Protein AF-A0A2U2X7D5-F1 (afdb_monomer_lite)

Structure (mmCIF, N/CA/C/O backbone):
data_AF-A0A2U2X7D5-F1
#
_entry.id   AF-A0A2U2X7D5-F1
#
loop_
_atom_site.group_PDB
_atom_site.id
_atom_site.type_symbol
_atom_site.label_atom_id
_atom_site.label_alt_id
_atom_site.label_comp_id
_atom_site.label_asym_id
_atom_site.label_entity_id
_atom_site.label_seq_id
_atom_site.pdbx_PDB_ins_code
_atom_site.Cartn_x
_atom_site.Cartn_y
_atom_site.Cartn_z
_atom_site.occupancy
_atom_site.B_iso_or_equiv
_atom_site.auth_seq_id
_atom_site.auth_comp_id
_atom_site.auth_asym_id
_atom_site.auth_atom_id
_atom_site.pdbx_PDB_model_num
ATOM 1 N N . MET A 1 1 ? -16.899 -3.109 18.003 1.00 72.12 1 MET A N 1
ATOM 2 C CA . MET A 1 1 ? -15.573 -3.790 18.032 1.00 72.12 1 MET A CA 1
ATOM 3 C C . MET A 1 1 ? -14.625 -3.086 19.000 1.00 72.12 1 MET A C 1
ATOM 5 O O . MET A 1 1 ? -14.652 -1.865 19.050 1.00 72.12 1 MET A O 1
ATOM 9 N N . LYS A 1 2 ? -13.790 -3.802 19.772 1.00 86.75 2 LYS A N 1
ATOM 10 C CA . LYS A 1 2 ? -12.729 -3.181 20.606 1.00 86.75 2 LYS A CA 1
ATOM 11 C C . LYS A 1 2 ? -11.698 -2.463 19.715 1.00 86.75 2 LYS A C 1
ATOM 13 O O . LYS A 1 2 ? -11.470 -2.922 18.602 1.00 86.75 2 LYS A O 1
ATOM 18 N N . ASN A 1 3 ? -11.080 -1.376 20.196 1.00 86.38 3 ASN A N 1
ATOM 19 C CA . ASN A 1 3 ? -10.148 -0.552 19.397 1.00 86.38 3 ASN A CA 1
ATOM 20 C C . ASN A 1 3 ? -8.998 -1.386 18.812 1.00 86.38 3 ASN A C 1
ATOM 22 O O . ASN A 1 3 ? -8.697 -1.271 17.631 1.00 86.38 3 ASN A O 1
ATOM 26 N N . TRP A 1 4 ? -8.455 -2.316 19.602 1.00 91.12 4 TRP A N 1
ATOM 27 C CA . TRP A 1 4 ? -7.418 -3.253 19.162 1.00 91.12 4 TRP A CA 1
ATOM 28 C C . TRP A 1 4 ? -7.800 -4.068 17.915 1.00 91.12 4 TRP A C 1
ATOM 30 O O . TRP A 1 4 ? -6.977 -4.262 17.029 1.00 91.12 4 TRP A O 1
ATOM 40 N N . LYS A 1 5 ? -9.067 -4.495 17.791 1.00 93.31 5 LYS A N 1
ATOM 41 C CA . LYS A 1 5 ? -9.530 -5.252 16.614 1.00 93.31 5 LYS A CA 1
ATOM 42 C C . LYS A 1 5 ? -9.531 -4.398 15.341 1.00 93.31 5 LYS A C 1
ATOM 44 O O . LYS A 1 5 ? -9.270 -4.924 14.269 1.00 93.31 5 LYS A O 1
ATOM 49 N N . ILE A 1 6 ? -9.813 -3.097 15.462 1.00 92.56 6 ILE A N 1
ATOM 50 C CA . ILE A 1 6 ? -9.804 -2.155 14.331 1.00 92.56 6 ILE A CA 1
ATOM 51 C C . ILE A 1 6 ? -8.370 -1.958 13.838 1.00 92.56 6 ILE A C 1
ATOM 53 O O . ILE A 1 6 ? -8.131 -2.023 12.635 1.00 92.56 6 ILE A O 1
ATOM 57 N N . ILE A 1 7 ? -7.430 -1.776 1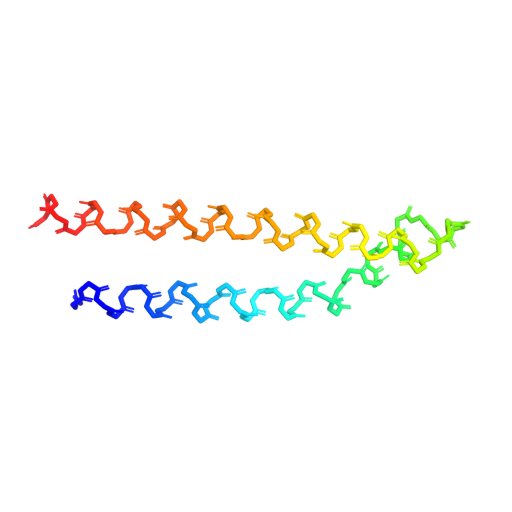4.768 1.00 94.19 7 ILE A N 1
ATOM 58 C CA . ILE A 1 7 ? -6.003 -1.630 14.461 1.00 94.19 7 ILE A CA 1
ATOM 59 C C . ILE A 1 7 ? -5.483 -2.896 13.771 1.00 94.19 7 ILE A C 1
ATOM 61 O O . ILE A 1 7 ? -4.898 -2.805 12.697 1.00 94.19 7 ILE A O 1
ATOM 65 N N . LEU A 1 8 ? -5.767 -4.077 14.335 1.00 95.62 8 LEU A N 1
ATOM 66 C CA . LEU A 1 8 ? -5.335 -5.355 13.765 1.00 95.62 8 LEU A CA 1
ATOM 67 C C . LEU A 1 8 ? -5.879 -5.568 12.345 1.00 95.62 8 LEU A C 1
ATOM 69 O O . LEU A 1 8 ? -5.140 -6.008 11.472 1.00 95.62 8 LEU A O 1
ATOM 73 N N . LEU A 1 9 ? -7.148 -5.224 12.102 1.00 96.44 9 LEU A N 1
ATOM 74 C CA . LEU A 1 9 ? -7.763 -5.333 10.778 1.00 96.44 9 LEU A CA 1
ATOM 75 C C . LEU A 1 9 ? -7.071 -4.430 9.749 1.00 96.44 9 LEU A C 1
ATOM 77 O O . LEU A 1 9 ? -6.739 -4.894 8.663 1.00 96.44 9 LEU A O 1
ATOM 81 N N . HIS A 1 10 ? -6.839 -3.157 10.085 1.00 95.69 10 HIS A N 1
ATOM 82 C CA . HIS A 1 10 ? -6.181 -2.215 9.173 1.00 95.69 10 HIS A CA 1
ATOM 83 C C . HIS A 1 10 ? -4.728 -2.610 8.912 1.00 95.69 10 HIS A C 1
ATOM 85 O O . HIS A 1 10 ? -4.266 -2.521 7.778 1.00 95.69 10 HIS A O 1
ATOM 91 N N . PHE A 1 11 ? -4.027 -3.103 9.932 1.00 95.38 11 PHE A N 1
ATOM 92 C CA . PHE A 1 11 ? -2.659 -3.583 9.788 1.00 95.38 11 PHE A CA 1
ATOM 93 C C . PHE A 1 11 ? -2.577 -4.849 8.923 1.00 95.38 11 PHE A C 1
ATOM 95 O O . PHE A 1 11 ? -1.741 -4.933 8.027 1.00 95.38 11 PHE A O 1
ATOM 102 N N . ALA A 1 12 ? -3.487 -5.808 9.120 1.00 97.31 12 ALA A N 1
ATOM 103 C CA . ALA A 1 12 ? -3.576 -6.996 8.273 1.00 97.31 12 ALA A CA 1
ATOM 104 C C . ALA A 1 12 ? -3.904 -6.631 6.815 1.00 97.31 12 ALA A C 1
ATOM 106 O O . ALA A 1 12 ? -3.279 -7.155 5.894 1.00 97.31 12 ALA A O 1
ATOM 107 N N . ALA A 1 13 ? -4.834 -5.694 6.604 1.00 96.88 13 ALA A N 1
ATOM 108 C CA . ALA A 1 13 ? -5.159 -5.181 5.276 1.00 96.88 13 ALA A CA 1
ATOM 109 C C . ALA A 1 13 ? -3.956 -4.480 4.624 1.00 96.88 13 ALA A C 1
ATOM 111 O O . ALA A 1 13 ? -3.680 -4.714 3.451 1.00 96.88 13 ALA A O 1
ATOM 112 N N . PHE A 1 14 ? -3.204 -3.677 5.382 1.00 97.69 14 PHE A N 1
ATOM 113 C CA . PHE A 1 14 ? -1.980 -3.033 4.905 1.00 97.69 14 PHE A CA 1
ATOM 114 C C . PHE A 1 14 ? -0.933 -4.055 4.443 1.00 97.69 14 PHE A C 1
ATOM 116 O O . PHE A 1 14 ? -0.387 -3.910 3.349 1.00 97.69 14 PHE A O 1
ATOM 123 N N . ILE A 1 15 ? -0.687 -5.107 5.230 1.00 97.50 15 ILE A N 1
ATOM 124 C CA . ILE A 1 15 ? 0.244 -6.181 4.853 1.00 97.50 15 ILE A CA 1
ATOM 125 C C . ILE A 1 15 ? -0.230 -6.872 3.572 1.00 97.50 15 ILE A C 1
ATOM 127 O O . ILE A 1 15 ? 0.548 -7.008 2.630 1.00 97.50 15 ILE A O 1
ATOM 131 N N . ALA A 1 16 ? -1.504 -7.269 3.509 1.00 97.69 16 ALA A N 1
ATOM 132 C CA . ALA A 1 16 ? -2.061 -7.945 2.340 1.00 97.69 16 ALA A CA 1
ATOM 133 C C . ALA A 1 16 ? -1.935 -7.086 1.070 1.00 97.69 16 ALA A C 1
ATOM 135 O O . ALA A 1 16 ? -1.450 -7.564 0.045 1.00 97.69 16 ALA A O 1
ATOM 136 N N . LEU A 1 17 ? -2.299 -5.804 1.149 1.00 97.12 17 LEU A N 1
ATOM 137 C CA . LEU A 1 17 ? -2.183 -4.866 0.031 1.00 97.12 17 LEU A CA 1
ATOM 138 C C . LEU A 1 17 ? -0.727 -4.621 -0.374 1.00 97.12 17 LEU A C 1
ATOM 140 O O . LEU A 1 17 ? -0.445 -4.530 -1.564 1.00 97.12 17 LEU A O 1
ATOM 144 N N . SER A 1 18 ? 0.199 -4.558 0.584 1.00 96.94 18 SER A N 1
ATOM 145 C CA . SER A 1 18 ? 1.630 -4.380 0.299 1.00 96.94 18 SER A CA 1
ATOM 146 C C . SER A 1 18 ? 2.208 -5.574 -0.459 1.00 96.94 18 SER A C 1
ATOM 148 O O . SER A 1 18 ? 2.952 -5.392 -1.419 1.00 96.94 18 SER A O 1
ATOM 150 N N . ILE A 1 19 ? 1.826 -6.796 -0.075 1.00 96.94 19 ILE A N 1
ATOM 151 C CA . ILE A 1 19 ? 2.228 -8.023 -0.776 1.00 96.94 19 ILE A CA 1
ATOM 152 C C . ILE A 1 19 ? 1.670 -8.020 -2.204 1.00 96.94 19 ILE A C 1
ATOM 154 O O . ILE A 1 19 ? 2.418 -8.240 -3.155 1.00 96.94 19 ILE A O 1
ATOM 158 N N . ILE A 1 20 ? 0.377 -7.716 -2.364 1.00 97.00 20 ILE A N 1
ATOM 159 C CA . ILE A 1 20 ? -0.264 -7.617 -3.684 1.00 97.00 20 ILE A CA 1
ATOM 160 C C . ILE A 1 20 ? 0.448 -6.570 -4.547 1.00 97.00 20 ILE A C 1
ATOM 162 O O . ILE A 1 20 ? 0.744 -6.841 -5.711 1.00 97.00 20 ILE A O 1
ATOM 166 N N . TRP A 1 21 ? 0.757 -5.398 -3.984 1.00 96.62 21 TRP A N 1
ATOM 167 C CA . TRP A 1 21 ? 1.460 -4.333 -4.693 1.00 96.62 21 TRP A CA 1
ATOM 168 C C . TRP A 1 21 ? 2.862 -4.759 -5.127 1.00 96.62 21 TRP A C 1
ATOM 170 O O . TRP A 1 21 ? 3.196 -4.572 -6.290 1.00 96.62 21 TRP A O 1
ATOM 180 N N . CYS A 1 22 ? 3.647 -5.390 -4.249 1.00 94.75 22 CYS A N 1
ATOM 181 C CA . CYS A 1 22 ? 4.983 -5.899 -4.580 1.00 94.75 22 CYS A CA 1
ATOM 182 C C . CYS A 1 22 ? 4.978 -6.777 -5.838 1.00 94.75 22 CYS A C 1
ATOM 184 O O . CYS A 1 22 ? 5.771 -6.552 -6.752 1.00 94.75 22 CYS A O 1
ATOM 186 N N . PHE A 1 23 ? 4.065 -7.751 -5.902 1.00 92.69 23 PHE A N 1
ATOM 187 C CA . PHE A 1 23 ? 3.970 -8.659 -7.047 1.00 92.69 23 PHE A CA 1
ATOM 188 C C . PHE A 1 23 ? 3.341 -8.001 -8.280 1.00 92.69 23 PHE A C 1
ATOM 190 O O . PHE A 1 23 ? 3.722 -8.301 -9.409 1.00 92.69 23 PHE A O 1
ATOM 197 N N . SER A 1 24 ? 2.403 -7.073 -8.086 1.00 94.12 24 SER A N 1
ATOM 198 C CA . SER A 1 24 ? 1.734 -6.388 -9.199 1.00 94.12 24 SER A CA 1
ATOM 199 C C . SER A 1 24 ? 2.605 -5.300 -9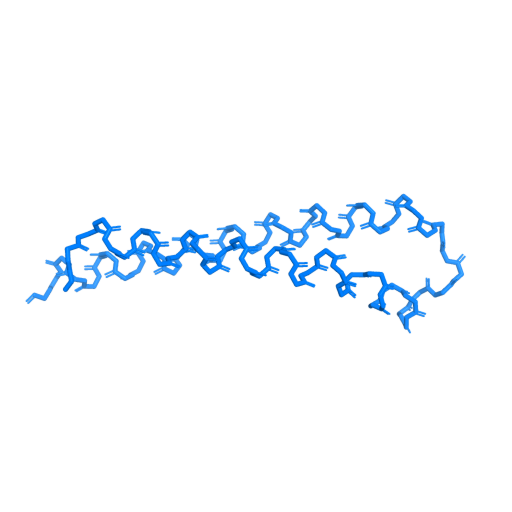.829 1.00 94.12 24 SER A C 1
ATOM 201 O O . SER A 1 24 ? 2.474 -5.034 -11.023 1.00 94.12 24 SER A O 1
ATOM 203 N N . ALA A 1 25 ? 3.509 -4.687 -9.060 1.00 92.81 25 ALA A N 1
ATOM 204 C CA . ALA A 1 25 ? 4.339 -3.568 -9.496 1.00 92.81 25 ALA A CA 1
ATOM 205 C C . ALA A 1 25 ? 5.216 -3.924 -10.701 1.00 92.81 25 ALA A C 1
ATOM 207 O O . ALA A 1 25 ? 5.410 -3.082 -11.572 1.00 92.81 25 ALA A O 1
ATOM 208 N N . GLU A 1 26 ? 5.702 -5.166 -10.796 1.00 89.44 26 GLU A N 1
ATOM 209 C CA . GLU A 1 26 ? 6.483 -5.602 -11.958 1.00 89.44 26 GLU A CA 1
ATOM 210 C C . GLU A 1 26 ? 5.624 -5.618 -13.228 1.00 89.44 26 GLU A C 1
ATOM 212 O O . GLU A 1 26 ? 6.014 -5.059 -14.251 1.00 89.44 26 GLU A O 1
ATOM 217 N N . SER A 1 27 ? 4.426 -6.204 -13.152 1.00 90.31 27 SER A N 1
ATOM 218 C CA . SER A 1 27 ? 3.481 -6.248 -14.273 1.00 90.31 27 SER A CA 1
ATOM 219 C C . SER A 1 27 ? 3.062 -4.843 -14.715 1.00 90.31 27 SER A C 1
ATOM 221 O O . SER A 1 27 ? 3.052 -4.537 -15.908 1.00 90.31 27 SER A O 1
ATOM 223 N N . VAL A 1 28 ? 2.792 -3.948 -13.759 1.00 90.38 28 VAL A N 1
ATOM 224 C CA . VAL A 1 28 ? 2.493 -2.536 -14.044 1.00 90.38 28 VAL A CA 1
ATOM 225 C C . VAL A 1 28 ? 3.662 -1.874 -14.773 1.00 90.38 28 VAL A C 1
ATOM 227 O O . VAL A 1 28 ? 3.445 -1.227 -15.796 1.00 90.38 28 VAL A O 1
ATOM 230 N N . LEU A 1 29 ? 4.898 -2.077 -14.306 1.00 89.88 29 LEU A N 1
ATOM 231 C CA . LEU A 1 29 ? 6.080 -1.502 -14.950 1.00 89.88 29 LEU A CA 1
ATOM 232 C C . LEU A 1 29 ? 6.245 -2.006 -16.388 1.00 89.88 29 LEU A C 1
ATOM 234 O O . LEU A 1 29 ? 6.498 -1.208 -17.288 1.00 89.88 29 LEU A O 1
ATOM 238 N N . ARG A 1 30 ? 6.035 -3.312 -16.613 1.00 86.62 30 ARG A N 1
ATOM 239 C CA . ARG A 1 30 ? 6.117 -3.922 -17.949 1.00 86.62 30 ARG A CA 1
ATOM 240 C C . ARG A 1 30 ? 5.105 -3.354 -18.933 1.00 86.62 30 ARG A C 1
ATOM 242 O O . ARG A 1 30 ? 5.438 -3.204 -20.101 1.00 86.62 30 ARG A O 1
ATOM 249 N N . ASN A 1 31 ? 3.907 -3.015 -18.474 1.00 88.12 31 ASN A N 1
ATOM 250 C CA . ASN A 1 31 ? 2.868 -2.482 -19.352 1.00 88.12 31 ASN A CA 1
ATOM 251 C C . ASN A 1 31 ? 2.996 -0.973 -19.598 1.00 88.12 31 ASN A C 1
ATOM 253 O O . ASN A 1 31 ? 2.583 -0.497 -20.650 1.00 88.12 31 ASN A O 1
ATOM 257 N N . VAL A 1 32 ? 3.536 -0.213 -18.639 1.00 86.94 32 VAL A N 1
ATOM 258 C CA . VAL A 1 32 ? 3.586 1.259 -18.716 1.00 86.94 32 VAL A CA 1
ATOM 259 C C . VAL A 1 32 ? 4.903 1.765 -19.302 1.00 86.94 32 VAL A C 1
ATOM 261 O O . VAL A 1 32 ? 4.901 2.749 -20.037 1.00 86.94 32 VAL A O 1
ATOM 264 N N . ALA A 1 33 ? 6.028 1.124 -18.976 1.00 84.62 33 ALA A N 1
ATOM 265 C CA . ALA A 1 33 ? 7.351 1.594 -19.378 1.00 84.62 33 ALA A CA 1
ATOM 266 C C . ALA A 1 33 ? 8.355 0.434 -19.556 1.00 84.62 33 ALA A C 1
ATOM 268 O O . ALA A 1 33 ? 9.292 0.297 -18.763 1.00 84.62 33 ALA A O 1
ATOM 269 N N . PRO A 1 34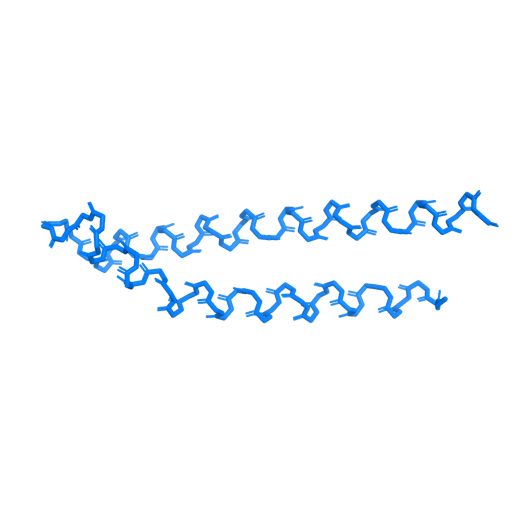 ? 8.183 -0.398 -20.602 1.00 80.00 34 PRO A N 1
ATOM 270 C CA . PRO A 1 34 ? 8.977 -1.610 -20.811 1.00 80.00 34 PRO A CA 1
ATOM 271 C C . PRO A 1 34 ? 10.453 -1.380 -21.163 1.00 80.00 34 PRO A C 1
ATOM 273 O O . PRO A 1 34 ? 11.237 -2.318 -21.122 1.00 80.00 34 PRO A O 1
ATOM 276 N N . GLU A 1 35 ? 10.857 -0.163 -21.523 1.00 81.81 35 GLU A N 1
ATOM 277 C CA . GLU A 1 35 ? 12.240 0.126 -21.946 1.00 81.81 35 GLU A CA 1
ATOM 278 C C . GLU A 1 35 ? 13.114 0.709 -20.828 1.00 81.81 35 GLU A C 1
ATOM 280 O O . GLU A 1 35 ? 14.295 0.996 -21.023 1.00 81.81 35 GLU A O 1
ATOM 285 N N . LEU A 1 36 ? 12.543 0.912 -19.640 1.00 81.62 36 LEU A N 1
ATOM 286 C CA . LEU A 1 36 ? 13.242 1.530 -18.525 1.00 81.62 36 LEU A CA 1
ATOM 287 C C . LEU A 1 36 ? 14.067 0.517 -17.712 1.00 81.62 36 LEU A C 1
ATOM 289 O O . LEU A 1 36 ? 13.832 -0.688 -17.739 1.00 81.62 36 LEU A O 1
ATOM 293 N N . ASN A 1 37 ? 15.037 1.028 -16.945 1.00 75.00 37 ASN A N 1
ATOM 294 C CA . ASN A 1 37 ? 15.929 0.237 -16.094 1.00 75.00 37 ASN A CA 1
ATOM 295 C C . ASN A 1 37 ? 15.130 -0.504 -14.996 1.00 75.00 37 ASN A C 1
ATOM 297 O O . ASN A 1 37 ? 14.835 0.046 -13.930 1.00 75.00 37 ASN A O 1
ATOM 301 N N . TYR A 1 38 ? 14.729 -1.745 -15.296 1.00 80.06 38 TYR A N 1
ATOM 302 C CA . TYR A 1 38 ? 13.610 -2.429 -14.638 1.00 80.06 38 TYR A CA 1
ATOM 303 C C . TYR A 1 38 ? 13.739 -2.533 -13.127 1.00 80.06 38 TYR A C 1
ATOM 305 O O . T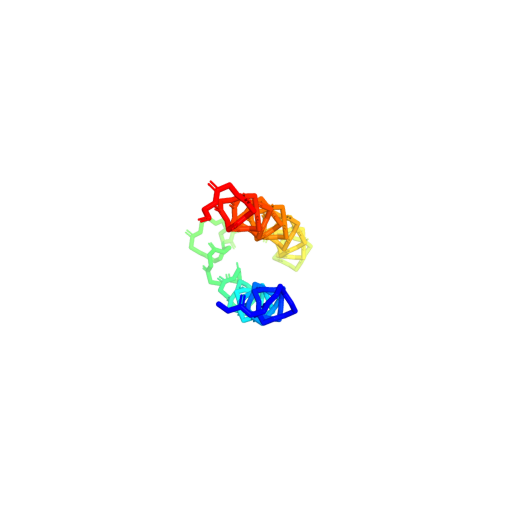YR A 1 38 ? 12.794 -2.226 -12.411 1.00 80.06 38 TYR A O 1
ATOM 313 N N . VAL A 1 39 ? 14.898 -2.967 -12.635 1.00 87.94 39 VAL A N 1
ATOM 314 C CA . VAL A 1 39 ? 15.062 -3.298 -11.215 1.00 87.94 39 VAL A CA 1
ATOM 315 C C . VAL A 1 39 ? 15.056 -2.038 -10.356 1.00 87.94 39 VAL A C 1
ATOM 317 O O . VAL A 1 39 ? 14.338 -1.977 -9.361 1.00 87.94 39 VAL A O 1
ATOM 320 N N . GLU A 1 40 ? 15.807 -1.007 -10.750 1.00 90.38 40 GLU A N 1
ATOM 321 C CA . GLU A 1 40 ? 15.895 0.235 -9.976 1.00 90.38 40 GLU A CA 1
ATOM 322 C C . GLU A 1 40 ? 14.532 0.934 -9.885 1.00 90.38 40 GLU A C 1
ATOM 324 O O . GLU A 1 40 ? 14.116 1.392 -8.817 1.00 90.38 40 GLU A O 1
ATOM 329 N N . ILE A 1 41 ? 13.812 0.989 -11.004 1.00 92.00 41 ILE A N 1
ATOM 330 C CA . ILE A 1 41 ? 12.529 1.685 -11.084 1.00 92.00 41 ILE A CA 1
ATOM 331 C C . ILE A 1 41 ? 11.428 0.854 -10.428 1.00 92.00 41 ILE A C 1
ATOM 333 O O . ILE A 1 41 ? 10.582 1.422 -9.738 1.00 92.00 41 ILE A O 1
ATOM 337 N N . TRP A 1 42 ? 11.472 -0.476 -10.547 1.00 92.62 42 TRP A N 1
ATOM 338 C CA . TRP A 1 42 ? 10.585 -1.369 -9.804 1.00 92.62 42 TRP A CA 1
ATOM 339 C C . TRP A 1 42 ? 10.736 -1.174 -8.292 1.00 92.62 42 TRP A C 1
ATOM 341 O O . TRP A 1 42 ? 9.733 -0.960 -7.614 1.00 92.62 42 TRP A O 1
ATOM 351 N N . ILE A 1 43 ? 11.967 -1.139 -7.761 1.00 93.94 43 ILE A N 1
ATOM 352 C CA . ILE A 1 43 ? 12.211 -0.894 -6.328 1.00 93.94 43 ILE A CA 1
ATOM 353 C C . ILE A 1 43 ? 11.633 0.461 -5.904 1.00 93.94 43 ILE A C 1
ATOM 355 O O . ILE A 1 43 ? 10.912 0.542 -4.907 1.00 93.94 43 ILE A O 1
ATOM 359 N N . LYS A 1 44 ? 11.902 1.529 -6.669 1.00 94.12 44 LYS A N 1
ATOM 360 C CA . LYS A 1 44 ? 11.364 2.872 -6.389 1.00 94.12 44 LYS A CA 1
ATOM 361 C C . LYS A 1 44 ? 9.832 2.881 -6.385 1.00 94.12 44 LYS A C 1
ATOM 363 O O . LYS A 1 44 ? 9.230 3.462 -5.481 1.00 94.12 44 LYS A O 1
ATOM 368 N N . LEU A 1 45 ? 9.202 2.211 -7.351 1.00 94.31 45 LEU A N 1
ATOM 369 C CA . LEU A 1 45 ? 7.746 2.103 -7.463 1.00 94.31 45 LEU A CA 1
ATOM 370 C C . LEU A 1 45 ? 7.136 1.317 -6.294 1.00 94.31 45 LEU A C 1
ATOM 372 O O . LEU A 1 45 ? 6.124 1.731 -5.725 1.00 94.31 45 LEU A O 1
ATOM 376 N N . VAL A 1 46 ? 7.759 0.203 -5.911 1.00 96.38 46 VAL A N 1
ATOM 377 C CA . VAL A 1 46 ? 7.338 -0.608 -4.764 1.00 96.38 46 VAL A CA 1
ATOM 378 C C . VAL A 1 46 ? 7.394 0.215 -3.482 1.00 96.38 46 VAL A C 1
ATOM 380 O O . VAL A 1 46 ? 6.387 0.304 -2.782 1.00 96.38 46 VAL A O 1
ATOM 383 N N . ILE A 1 47 ? 8.523 0.874 -3.205 1.00 96.81 47 ILE A N 1
ATOM 384 C CA . ILE A 1 47 ? 8.703 1.693 -1.997 1.00 96.81 47 ILE A CA 1
ATOM 385 C C . ILE A 1 47 ? 7.666 2.818 -1.948 1.00 96.81 47 ILE A C 1
ATOM 387 O O . ILE A 1 47 ? 6.972 2.970 -0.942 1.00 96.81 47 ILE A O 1
ATOM 391 N N . MET A 1 48 ? 7.514 3.576 -3.039 1.00 96.62 48 MET A N 1
ATOM 392 C CA . MET A 1 48 ? 6.541 4.670 -3.101 1.00 96.62 48 MET A CA 1
ATOM 393 C C . MET A 1 48 ? 5.107 4.174 -2.903 1.00 96.62 48 MET A C 1
ATOM 395 O O . MET A 1 48 ? 4.353 4.773 -2.136 1.00 96.62 48 MET A O 1
ATOM 399 N N . GLY A 1 49 ? 4.729 3.061 -3.534 1.00 95.94 49 GLY A N 1
ATOM 400 C CA . GLY A 1 49 ? 3.392 2.496 -3.362 1.00 95.94 49 GLY A CA 1
ATOM 401 C C . GLY A 1 49 ? 3.134 1.985 -1.945 1.00 95.94 49 GLY A C 1
ATOM 402 O O . GLY A 1 49 ? 2.058 2.237 -1.407 1.00 95.94 49 GLY A O 1
ATOM 403 N N . ILE A 1 50 ? 4.120 1.364 -1.287 1.00 97.44 50 ILE A N 1
ATOM 404 C CA . ILE A 1 50 ? 4.001 0.953 0.122 1.00 97.44 50 ILE A CA 1
ATOM 405 C C . ILE A 1 50 ? 3.796 2.171 1.032 1.00 97.44 50 ILE A C 1
ATOM 407 O O . ILE A 1 50 ? 2.927 2.134 1.903 1.00 97.44 50 ILE A O 1
ATOM 411 N N . ILE A 1 51 ? 4.537 3.264 0.822 1.00 97.62 51 ILE A N 1
ATOM 412 C CA . ILE A 1 51 ? 4.368 4.507 1.598 1.00 97.62 51 ILE A CA 1
ATOM 413 C C . ILE A 1 51 ? 2.948 5.061 1.423 1.00 97.62 51 ILE A C 1
ATOM 415 O O . ILE A 1 51 ? 2.289 5.408 2.405 1.00 97.62 51 ILE A O 1
ATOM 419 N N . ILE A 1 52 ? 2.446 5.102 0.188 1.00 97.06 52 ILE A N 1
ATOM 420 C CA . ILE A 1 52 ? 1.088 5.575 -0.112 1.00 97.06 52 ILE A CA 1
ATOM 421 C C . ILE A 1 52 ? 0.036 4.682 0.561 1.00 97.06 52 ILE A C 1
ATOM 423 O O . ILE A 1 52 ? -0.876 5.192 1.217 1.00 97.06 52 ILE A O 1
ATOM 427 N N . LEU A 1 53 ? 0.178 3.357 0.459 1.00 97.25 53 LEU A N 1
ATOM 428 C CA . LEU A 1 53 ? -0.708 2.394 1.121 1.00 97.25 53 LEU A CA 1
ATOM 429 C C . LEU A 1 53 ? -0.6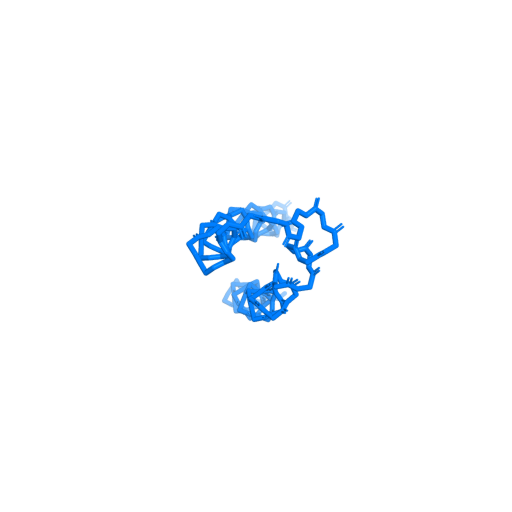87 2.557 2.644 1.00 97.25 53 LEU A C 1
ATOM 431 O O . LEU A 1 53 ? -1.735 2.478 3.289 1.00 97.25 53 LEU A O 1
ATOM 435 N N . PHE A 1 54 ? 0.479 2.823 3.227 1.00 97.19 54 PHE A N 1
ATOM 436 C CA . PHE A 1 54 ? 0.618 3.050 4.661 1.00 97.19 54 PHE A CA 1
ATOM 437 C C . PHE A 1 54 ? -0.145 4.302 5.105 1.00 97.19 54 PHE A C 1
ATOM 439 O O . PHE A 1 54 ? -0.932 4.248 6.048 1.00 97.19 54 PHE A O 1
ATOM 446 N N . ILE A 1 55 ? 0.008 5.414 4.384 1.00 97.69 55 ILE A N 1
ATOM 447 C CA . ILE A 1 55 ? -0.705 6.664 4.684 1.00 97.69 55 ILE A CA 1
ATOM 448 C C . ILE A 1 55 ? -2.223 6.470 4.549 1.00 97.69 55 ILE A C 1
ATOM 450 O O . ILE A 1 55 ? -2.975 6.851 5.446 1.00 97.69 55 ILE A O 1
ATOM 454 N N . LEU A 1 56 ? -2.687 5.830 3.472 1.00 97.25 56 LEU A N 1
ATOM 455 C CA . LEU A 1 56 ? -4.113 5.551 3.252 1.00 97.25 56 LEU A CA 1
ATOM 456 C C . LEU A 1 56 ? -4.710 4.681 4.364 1.00 97.25 56 LEU A C 1
ATOM 458 O O . LEU A 1 56 ? -5.784 4.982 4.892 1.00 97.25 56 LEU A O 1
ATOM 462 N N . THR A 1 57 ? -4.010 3.612 4.743 1.00 96.75 57 THR A N 1
ATOM 463 C CA . THR A 1 57 ? -4.475 2.697 5.793 1.00 96.75 57 THR A CA 1
ATOM 464 C C . THR A 1 57 ? -4.460 3.354 7.171 1.00 96.75 57 THR A C 1
ATOM 466 O O . THR A 1 57 ? -5.405 3.150 7.939 1.00 96.75 57 THR A O 1
ATOM 469 N N . LEU A 1 58 ? -3.478 4.215 7.461 1.00 96.69 58 LEU A N 1
ATOM 470 C CA . LEU A 1 58 ? -3.462 5.052 8.664 1.00 96.69 58 LEU A CA 1
ATOM 471 C C . LEU A 1 58 ? -4.654 6.010 8.719 1.00 96.69 58 LEU A C 1
ATOM 473 O O . LEU A 1 58 ? -5.347 6.053 9.737 1.00 96.69 58 LEU A O 1
ATOM 477 N N . ILE A 1 59 ? -4.924 6.751 7.640 1.00 97.75 59 ILE A N 1
ATOM 478 C CA . ILE A 1 59 ? -6.058 7.687 7.580 1.00 97.75 59 ILE A CA 1
ATOM 479 C C . ILE A 1 59 ? -7.373 6.930 7.794 1.00 97.75 59 ILE A C 1
ATOM 481 O O . ILE A 1 59 ? -8.176 7.321 8.643 1.00 97.75 59 ILE A O 1
ATOM 485 N N . SER A 1 60 ? -7.572 5.808 7.095 1.00 96.25 60 SER A N 1
ATOM 486 C CA . SER A 1 60 ? -8.752 4.947 7.266 1.00 96.25 60 SER A CA 1
ATOM 487 C C . SER A 1 60 ? -8.915 4.475 8.715 1.00 96.25 60 SER A C 1
ATOM 489 O O . SER A 1 60 ? -10.008 4.551 9.286 1.00 96.25 60 SER A O 1
ATOM 491 N N . MET A 1 61 ? -7.821 4.036 9.344 1.00 96.62 61 MET A N 1
ATOM 492 C CA . MET A 1 61 ? -7.827 3.585 10.735 1.00 96.62 61 MET A CA 1
ATOM 493 C C . MET A 1 61 ? -8.233 4.713 11.688 1.00 96.62 61 MET A C 1
ATOM 495 O O . MET A 1 61 ? -9.093 4.505 12.549 1.00 96.62 61 MET A O 1
ATOM 499 N N . ILE A 1 62 ? -7.647 5.904 11.530 1.00 96.12 62 ILE A N 1
ATOM 500 C CA . ILE A 1 62 ? -7.950 7.079 12.359 1.00 96.12 62 ILE A CA 1
ATOM 501 C C . ILE A 1 62 ? -9.425 7.455 12.217 1.00 96.12 62 ILE A C 1
ATOM 503 O O . ILE A 1 62 ? -10.113 7.593 13.229 1.00 96.12 62 ILE A O 1
ATOM 507 N N . LEU A 1 63 ? -9.942 7.547 10.988 1.00 96.19 63 LEU A N 1
ATOM 508 C CA . LEU A 1 63 ? -11.352 7.856 10.735 1.00 96.19 63 LEU A CA 1
ATOM 509 C C . LEU A 1 63 ? -12.286 6.836 11.399 1.00 96.19 63 LEU A C 1
ATOM 511 O O . LEU A 1 63 ? -13.285 7.217 12.013 1.00 96.19 63 LEU A O 1
ATOM 515 N N . CYS A 1 64 ? -11.947 5.546 11.341 1.00 94.50 64 CYS A N 1
ATOM 516 C CA . CYS A 1 64 ? -12.733 4.488 11.974 1.00 94.50 64 CYS A CA 1
ATOM 517 C C . CYS A 1 64 ? -12.734 4.603 13.510 1.00 94.50 64 CYS A C 1
ATOM 519 O O . CYS A 1 64 ? -13.782 4.471 14.150 1.00 94.50 64 CYS A O 1
ATOM 521 N N . LEU A 1 65 ? -11.575 4.891 14.111 1.00 94.38 65 LEU A N 1
ATOM 522 C CA . LEU A 1 65 ? -11.443 5.082 15.558 1.00 94.38 65 LEU A CA 1
ATOM 523 C C . LEU A 1 65 ? -12.182 6.334 16.045 1.00 94.38 65 LEU A C 1
ATOM 525 O O . LEU A 1 65 ? -12.877 6.267 17.060 1.00 94.38 65 LEU A O 1
ATOM 529 N N . VAL A 1 66 ? -12.079 7.449 15.318 1.00 95.00 66 VAL A N 1
ATOM 530 C CA . VAL A 1 66 ? -12.787 8.701 15.637 1.00 95.00 66 VAL A CA 1
ATOM 531 C C . VAL A 1 66 ? -14.296 8.512 15.517 1.00 95.00 66 VAL A C 1
ATOM 533 O O . VAL A 1 66 ? -15.023 8.845 16.451 1.00 95.00 66 VAL A O 1
ATOM 536 N N . LYS A 1 67 ? -14.779 7.898 14.428 1.00 93.62 67 LYS A N 1
ATOM 537 C CA . LYS A 1 67 ? -16.209 7.599 14.246 1.00 93.62 67 LYS A CA 1
ATOM 538 C C . LYS A 1 67 ? -16.761 6.752 15.388 1.00 93.62 67 LYS A C 1
ATOM 540 O O . LYS A 1 67 ? -17.855 7.016 15.868 1.00 93.62 67 LYS A O 1
ATOM 545 N N . LYS A 1 68 ? -15.999 5.752 15.838 1.00 91.12 68 LYS A N 1
ATOM 546 C CA . LYS A 1 68 ? -16.395 4.918 16.973 1.00 91.12 68 LYS A CA 1
ATOM 547 C C . LYS A 1 68 ? -16.429 5.704 18.290 1.00 91.12 68 LYS A C 1
ATOM 54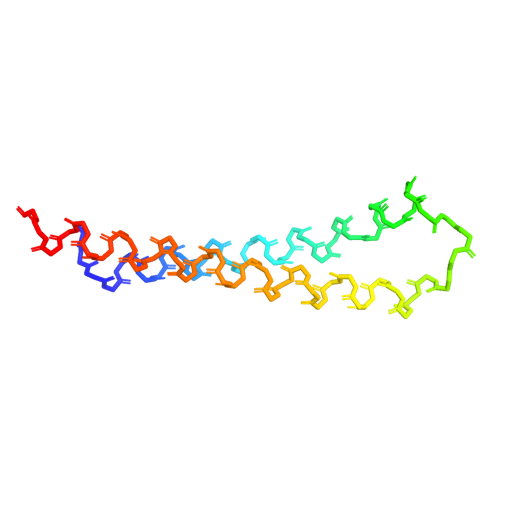9 O O . LYS A 1 68 ? -17.265 5.407 19.126 1.00 91.12 68 LYS A O 1
ATOM 554 N N . ARG A 1 69 ? -15.513 6.654 18.507 1.00 90.50 69 ARG A N 1
ATOM 555 C CA . ARG A 1 69 ? -15.485 7.483 19.725 1.00 90.50 69 ARG A CA 1
ATOM 556 C C . ARG A 1 69 ? -16.698 8.411 19.830 1.00 90.50 69 ARG A C 1
ATOM 558 O O . ARG A 1 69 ? -17.144 8.680 20.936 1.00 90.50 69 ARG A O 1
ATOM 565 N N . ASN A 1 70 ? -17.179 8.904 18.691 1.00 89.31 70 ASN A N 1
ATOM 566 C CA . ASN A 1 70 ? -18.296 9.846 18.606 1.00 89.31 70 ASN A CA 1
ATOM 567 C C . ASN A 1 70 ? -19.676 9.161 18.546 1.00 89.31 70 ASN A C 1
ATOM 569 O O . ASN A 1 70 ? -20.678 9.855 18.393 1.00 89.31 70 ASN A O 1
ATOM 573 N N . SER A 1 71 ? -19.721 7.826 18.606 1.00 77.69 71 SER A N 1
ATOM 574 C CA . SER A 1 71 ? -20.938 7.006 18.580 1.00 77.69 71 SER A CA 1
ATOM 575 C C . SER A 1 71 ? -21.154 6.321 19.917 1.00 77.69 71 SER A C 1
ATOM 577 O O . SER A 1 71 ? -22.335 6.006 20.167 1.00 77.69 71 SER A O 1
#

Secondary structure (DSSP, 8-state):
--HHHHHHHHHHHHHHHHHHHHHHHHHHHHHH-TTS-HHHHHHHHHHHHHHHHHHHHHHHHHHHHHHHHT-

Sequence (71 aa):
MKNWKIILLHFAAFIALSIIWCFSAESVLRNVAPELNYVEIWIKLVIMGIIILFILTLISMILCLVKKRNS

Foldseek 3Di:
DPLVVLVVVLVVVLVVVLVVCLVVLQVVCCVPPVPDPRPVVSVVSSVVVSVVSVVVSVVVSVVVVVVVVVD

Organism: NCBI:txid2100723

Radius of gyration: 15.88 Å; chains: 1; bounding box: 37×18×43 Å

pLDDT: mean 92.47, std 5.83, range [72.12, 97.75]